Protein AF-A0ABD5DSL9-F1 (afdb_monomer_lite)

Sequence (151 aa):
MKKGICKLCDLEKELKRSHVIGRAVFKKALNGANYALRLDKQHKKVIKDQDQWATYMLCGDCEHDLNTKYEGYSLDILRNKKKSVKHKKRDNHYEIQGVNQKKLILYLISIIWRGIESSHEVFNKLKFFDESPVAKNFLKECIKNDRVVLT

Secondary structure (DSSP, 8-state):
-EEEE-TTT--EEEEEEEESS-HHHHHHHHTTSS-EEEEETTTTEEEEE----EEEEEEHHHHHHHIIIIIHHHHHHHTT--TTSEEEE-SS-EEEES--HHHHHHHHHHHHHHHHH---GGGGGGGGGGSSHHHHHHHHHHHHTT-----

pLDDT: mean 91.31, std 7.5, range [44.12, 98.25]

Radius of gyration: 16.93 Å; chains: 1; bounding box: 37×34×45 Å

Organism: Acinetobacter baumannii (NCBI:txid470)

Foldseek 3Di:
DDWDQAQQPRDTAFFDQAALPDVVVVCVQCVPPQFHWDQDPVVRDTDTHNDSLTDGHHHPVLSVCLCVQAVVLLVCQVVVNDPQWDWDDDPVDIDIPRDPVLSNVLNVLSSLLCLCVGPGPVSVVSVVCVVPCVSSVVSSCCNNVSHDDDD

Structure (mmCIF, N/CA/C/O backbone):
data_AF-A0ABD5DSL9-F1
#
_entry.id   AF-A0ABD5DSL9-F1
#
loop_
_atom_site.group_PDB
_atom_site.id
_atom_site.type_symbol
_atom_site.label_atom_id
_atom_site.label_alt_id
_atom_site.label_comp_id
_atom_site.label_asym_id
_atom_site.label_entity_id
_atom_site.label_seq_id
_atom_site.pdbx_PDB_ins_code
_atom_site.Cartn_x
_atom_site.Cartn_y
_atom_site.Cartn_z
_atom_site.occupancy
_atom_site.B_iso_or_equiv
_atom_site.auth_seq_id
_atom_site.auth_comp_id
_atom_site.auth_asym_id
_atom_site.auth_atom_id
_atom_site.pdbx_PDB_model_num
ATOM 1 N N . MET A 1 1 ? -3.242 -8.080 22.011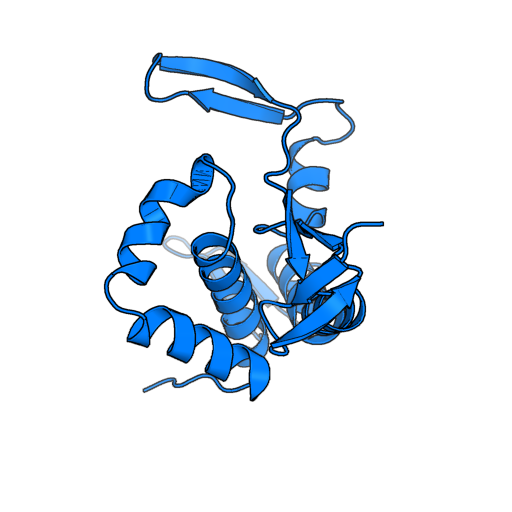 1.00 76.56 1 MET A N 1
ATOM 2 C CA . MET A 1 1 ? -4.080 -7.954 20.792 1.00 76.56 1 MET A CA 1
ATOM 3 C C . MET A 1 1 ? -4.768 -6.596 20.812 1.00 76.56 1 MET A C 1
ATOM 5 O O . MET A 1 1 ? -5.241 -6.216 21.876 1.00 76.56 1 MET A O 1
ATOM 9 N N . LYS A 1 2 ? -4.809 -5.859 19.694 1.00 90.44 2 LYS A N 1
ATOM 10 C CA . LYS A 1 2 ? -5.498 -4.557 19.615 1.00 90.44 2 LYS A CA 1
ATOM 11 C C . LYS A 1 2 ? -6.818 -4.726 18.865 1.00 90.44 2 LYS A C 1
ATOM 13 O O . LYS A 1 2 ? -6.797 -5.034 17.679 1.00 90.44 2 LYS A O 1
ATOM 18 N N . LYS A 1 3 ? -7.951 -4.567 19.551 1.00 94.12 3 LYS A N 1
ATOM 19 C CA . LYS A 1 3 ? -9.281 -4.555 18.922 1.00 94.12 3 LYS A CA 1
ATOM 20 C C . LYS A 1 3 ? -9.616 -3.150 18.416 1.00 94.12 3 LYS A C 1
ATOM 22 O O . LYS A 1 3 ? -9.141 -2.165 18.980 1.00 94.12 3 LYS A O 1
ATOM 27 N N . GLY A 1 4 ? -10.393 -3.073 17.343 1.00 96.69 4 GLY A N 1
ATOM 28 C CA . GLY A 1 4 ? -10.905 -1.823 16.790 1.00 96.69 4 GLY A CA 1
ATOM 29 C C . GLY A 1 4 ? -11.622 -2.040 15.461 1.00 96.69 4 GLY A C 1
ATOM 30 O O . GLY A 1 4 ? -11.688 -3.158 14.951 1.00 96.69 4 GLY A O 1
ATOM 31 N N . ILE A 1 5 ? -12.147 -0.960 14.888 1.00 97.94 5 ILE A N 1
ATOM 32 C CA . ILE A 1 5 ? -12.833 -0.996 13.592 1.00 97.94 5 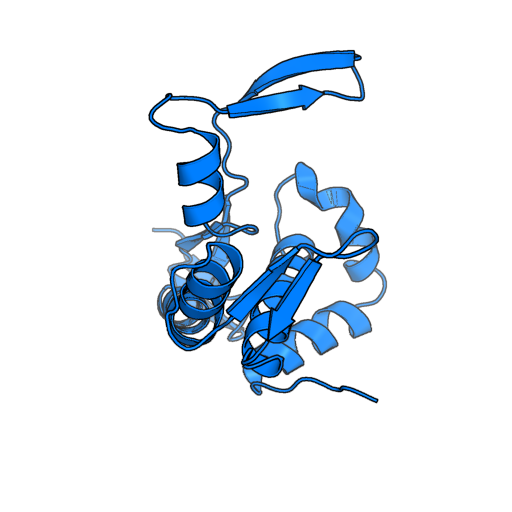ILE A CA 1
ATOM 33 C C . ILE A 1 5 ? -11.790 -1.063 12.473 1.00 97.94 5 ILE A C 1
ATOM 35 O O . ILE A 1 5 ? -10.948 -0.170 12.343 1.00 97.94 5 ILE A O 1
ATOM 39 N N . CYS A 1 6 ? -11.838 -2.121 11.662 1.00 98.00 6 CYS A N 1
ATOM 40 C CA . CYS A 1 6 ? -11.000 -2.244 10.473 1.00 98.00 6 CYS A CA 1
ATOM 41 C C . CYS A 1 6 ? -11.367 -1.153 9.465 1.00 98.00 6 CYS A C 1
ATOM 43 O O . CYS A 1 6 ? -12.514 -1.067 9.033 1.00 98.00 6 CYS A O 1
ATOM 45 N N . LYS A 1 7 ? -10.384 -0.364 9.022 1.00 96.50 7 LYS A N 1
ATOM 46 C CA . LYS A 1 7 ? -10.634 0.768 8.117 1.00 96.50 7 LYS A CA 1
ATOM 47 C C . LYS A 1 7 ? -11.190 0.367 6.749 1.00 96.50 7 LYS A C 1
ATOM 49 O O . LYS A 1 7 ? -11.839 1.191 6.109 1.00 96.50 7 LYS A O 1
ATOM 54 N N . LEU A 1 8 ? -10.957 -0.871 6.298 1.00 97.06 8 LEU A N 1
ATOM 55 C CA . LEU A 1 8 ? -11.430 -1.347 4.994 1.00 97.06 8 LEU A CA 1
ATOM 56 C C . LEU A 1 8 ? -12.830 -1.969 5.057 1.00 97.06 8 LEU A C 1
ATOM 58 O O . LEU A 1 8 ? -13.691 -1.578 4.277 1.00 97.06 8 LEU A O 1
ATOM 62 N N . CYS A 1 9 ? -13.055 -2.940 5.945 1.00 97.19 9 CYS A N 1
ATOM 63 C CA . CYS A 1 9 ? -14.328 -3.668 6.004 1.00 97.19 9 CYS A CA 1
ATOM 64 C C . CYS A 1 9 ? -15.336 -3.097 7.007 1.00 97.19 9 CYS A C 1
ATOM 66 O O . CYS A 1 9 ? -16.455 -3.590 7.053 1.00 97.19 9 CYS A O 1
ATOM 68 N N . ASP A 1 10 ? -14.949 -2.096 7.803 1.00 97.31 10 ASP A N 1
ATOM 69 C CA . ASP A 1 10 ? -15.785 -1.439 8.820 1.00 97.31 10 ASP A CA 1
ATOM 70 C C . ASP A 1 10 ? -16.284 -2.358 9.945 1.00 97.31 10 ASP A C 1
ATOM 72 O O . ASP A 1 10 ? -17.122 -1.967 10.753 1.00 97.31 10 ASP A O 1
ATOM 76 N N . LEU A 1 11 ? -15.731 -3.567 10.049 1.00 98.06 11 LEU A N 1
ATOM 77 C CA . LEU A 1 11 ? -16.053 -4.516 11.110 1.00 98.06 11 LEU A CA 1
ATOM 78 C C . LEU A 1 11 ? -15.101 -4.352 12.296 1.00 98.06 11 LEU A C 1
ATOM 80 O O . LEU A 1 11 ? -13.892 -4.160 12.117 1.00 98.06 11 LEU A O 1
ATOM 84 N N . GLU A 1 12 ? -15.631 -4.503 13.509 1.00 97.94 12 GLU A N 1
ATOM 85 C CA . GLU A 1 12 ? -14.812 -4.614 14.712 1.00 97.94 12 GLU A CA 1
ATOM 86 C C . GLU A 1 12 ? -14.068 -5.955 14.715 1.00 97.94 12 GLU A C 1
ATOM 88 O O . GLU A 1 12 ? -14.667 -7.031 14.743 1.00 97.94 12 GLU A O 1
ATOM 93 N N . LYS A 1 13 ? -12.736 -5.896 14.647 1.00 97.75 13 LYS A N 1
ATOM 94 C CA . LYS A 1 13 ? -11.857 -7.067 14.560 1.00 97.75 13 LYS A CA 1
ATOM 95 C C . LYS A 1 13 ? -10.541 -6.808 15.293 1.00 97.75 13 LYS A C 1
ATOM 97 O O . LYS A 1 13 ? -10.245 -5.701 15.742 1.00 97.75 13 LYS A O 1
ATOM 102 N N . GLU A 1 14 ? -9.716 -7.845 15.412 1.00 98.00 14 GLU A N 1
ATOM 103 C CA . GLU A 1 14 ? -8.321 -7.660 15.806 1.00 98.00 14 GLU A CA 1
ATOM 104 C C . GLU A 1 14 ? -7.556 -6.949 14.679 1.00 98.00 14 GLU A C 1
ATOM 106 O O . GLU A 1 14 ? -7.423 -7.472 13.569 1.00 98.00 14 GLU A O 1
ATOM 111 N N . LEU A 1 15 ? -7.037 -5.759 14.976 1.00 98.06 15 LEU A N 1
ATOM 112 C CA . LEU A 1 15 ? -6.239 -4.972 14.051 1.00 98.06 15 LEU A CA 1
ATOM 113 C C . LEU A 1 15 ? -4.791 -5.461 14.036 1.00 98.06 15 LEU A C 1
ATOM 115 O O . LEU A 1 15 ? -4.185 -5.751 15.071 1.00 98.06 15 LEU A O 1
ATOM 119 N N . LYS A 1 16 ? -4.213 -5.497 12.841 1.00 96.88 16 LYS A N 1
ATOM 120 C CA . LYS A 1 16 ? -2.812 -5.814 12.586 1.00 96.88 16 LYS A CA 1
ATOM 121 C C . LYS A 1 16 ? -2.016 -4.532 12.399 1.00 96.88 16 LYS A C 1
ATOM 123 O O . LYS A 1 16 ? -2.567 -3.477 12.093 1.00 96.88 16 LYS A O 1
ATOM 128 N N . ARG A 1 17 ? -0.700 -4.632 12.608 1.00 95.06 17 ARG A N 1
ATOM 129 C CA . ARG A 1 17 ? 0.240 -3.538 12.351 1.00 95.06 17 ARG A CA 1
ATOM 130 C C . ARG A 1 17 ? 0.514 -3.449 10.846 1.00 95.06 17 ARG A C 1
ATOM 132 O O . ARG A 1 17 ? 1.507 -3.965 10.334 1.00 95.06 17 ARG A O 1
ATOM 139 N N . SER A 1 18 ? -0.431 -2.833 10.161 1.00 95.31 18 SER A N 1
ATOM 140 C CA . SER A 1 18 ? -0.487 -2.605 8.726 1.00 95.31 18 SER A CA 1
ATOM 141 C C . SER A 1 18 ? 0.578 -1.616 8.278 1.00 95.31 18 SER A C 1
ATOM 143 O O . SER A 1 18 ? 0.713 -0.534 8.852 1.00 95.31 18 SER A O 1
ATOM 145 N N . HIS A 1 19 ? 1.315 -1.953 7.225 1.00 94.38 19 HIS A N 1
ATOM 146 C CA . HIS A 1 19 ? 2.251 -1.014 6.614 1.00 94.38 19 HIS A CA 1
ATOM 147 C C . HIS A 1 19 ? 1.528 -0.215 5.528 1.00 94.38 19 HIS A C 1
ATOM 149 O O . HIS A 1 19 ? 0.853 -0.789 4.674 1.00 94.38 19 HIS A O 1
ATOM 155 N N . VAL A 1 20 ? 1.681 1.112 5.520 1.00 94.62 20 VAL A N 1
ATOM 156 C CA . VAL A 1 20 ? 1.132 1.932 4.426 1.00 94.62 20 VAL A CA 1
ATOM 157 C C . VAL A 1 20 ? 1.779 1.533 3.099 1.00 94.62 20 VAL A C 1
ATOM 159 O O . VAL A 1 20 ? 1.087 1.186 2.142 1.00 94.62 20 VAL A O 1
ATOM 162 N N . ILE A 1 21 ? 3.110 1.493 3.074 1.00 91.38 21 ILE A N 1
ATOM 163 C CA . ILE A 1 21 ? 3.902 0.956 1.966 1.00 91.38 21 ILE A CA 1
ATOM 164 C C . ILE A 1 21 ? 4.284 -0.480 2.327 1.00 91.38 21 ILE A C 1
ATOM 166 O O . ILE A 1 21 ? 4.842 -0.702 3.397 1.00 91.38 21 ILE A O 1
ATOM 170 N N . GLY A 1 22 ? 4.001 -1.451 1.455 1.00 87.38 22 GLY A N 1
ATOM 171 C CA . GLY A 1 22 ? 4.204 -2.872 1.747 1.00 87.38 22 GLY A CA 1
ATOM 172 C C . GLY A 1 22 ? 5.591 -3.189 2.316 1.00 87.38 22 GLY A C 1
ATOM 173 O O . GLY A 1 22 ? 6.614 -2.698 1.824 1.00 87.38 22 GLY A O 1
ATOM 174 N N . ARG A 1 23 ? 5.650 -4.051 3.341 1.00 87.50 23 ARG A N 1
ATOM 175 C CA . ARG A 1 23 ? 6.894 -4.428 4.050 1.00 87.50 23 ARG A CA 1
ATOM 176 C C . ARG A 1 23 ? 7.990 -4.908 3.098 1.00 87.50 23 ARG A C 1
ATOM 178 O O . ARG A 1 23 ? 9.181 -4.719 3.347 1.00 87.50 23 ARG A O 1
ATOM 185 N N . ALA A 1 24 ? 7.602 -5.521 1.983 1.00 87.56 24 ALA A N 1
ATOM 186 C CA . ALA A 1 24 ? 8.528 -5.975 0.963 1.00 87.56 24 ALA A CA 1
ATOM 187 C C . ALA A 1 24 ? 9.368 -4.834 0.358 1.00 87.56 24 ALA A C 1
ATOM 189 O O . ALA A 1 24 ? 10.493 -5.097 -0.071 1.00 87.56 24 ALA A O 1
ATOM 190 N N . VAL A 1 25 ? 8.856 -3.599 0.303 1.00 86.38 25 VAL A N 1
ATOM 191 C CA . VAL A 1 25 ? 9.601 -2.411 -0.149 1.00 86.38 25 VAL A CA 1
ATOM 192 C C . VAL A 1 25 ? 10.698 -2.070 0.858 1.00 86.38 25 VAL A C 1
ATOM 194 O O . VAL A 1 25 ? 11.869 -2.009 0.482 1.00 86.38 25 VAL A O 1
ATOM 197 N N . PHE A 1 26 ? 10.351 -1.975 2.145 1.00 85.06 26 PHE A N 1
ATOM 198 C CA . PHE A 1 26 ? 11.311 -1.714 3.222 1.00 85.06 26 PHE A CA 1
ATOM 199 C C . PHE A 1 26 ? 12.380 -2.797 3.328 1.00 85.06 26 PHE A C 1
ATOM 201 O O . PHE A 1 26 ? 13.562 -2.481 3.407 1.00 85.06 26 PHE A O 1
ATOM 208 N N . LYS A 1 27 ? 12.006 -4.080 3.232 1.00 85.19 27 LYS A N 1
ATOM 209 C CA . LYS A 1 27 ? 12.973 -5.192 3.247 1.00 85.19 27 LYS A CA 1
ATOM 210 C C . LYS A 1 27 ? 14.051 -5.030 2.171 1.00 85.19 27 LYS A C 1
ATOM 212 O O . LYS A 1 27 ? 15.206 -5.374 2.405 1.00 85.19 27 LYS A O 1
ATOM 217 N N . LYS A 1 28 ? 13.683 -4.508 0.996 1.00 81.75 28 LYS A N 1
ATOM 218 C CA . LYS A 1 28 ? 14.641 -4.251 -0.084 1.00 81.75 28 LYS A CA 1
ATOM 219 C C . LYS A 1 28 ? 15.505 -3.019 0.197 1.00 81.75 28 LYS A C 1
ATOM 221 O O . LYS A 1 28 ? 16.696 -3.083 -0.078 1.00 81.75 28 LYS A O 1
ATOM 226 N N . ALA A 1 29 ? 14.930 -1.953 0.757 1.00 80.81 29 ALA A N 1
ATOM 227 C CA . ALA A 1 29 ? 15.662 -0.741 1.136 1.00 80.81 29 ALA A CA 1
ATOM 228 C C . ALA A 1 29 ? 16.683 -0.986 2.261 1.00 80.81 29 ALA A C 1
ATOM 230 O O . ALA A 1 29 ? 17.777 -0.437 2.225 1.00 80.81 29 ALA A O 1
ATOM 231 N N . LEU A 1 30 ? 16.344 -1.846 3.225 1.00 84.56 30 LEU A N 1
ATOM 232 C CA . LEU A 1 30 ? 17.230 -2.239 4.322 1.00 84.56 30 LEU A CA 1
ATOM 233 C C . LEU A 1 30 ? 18.417 -3.085 3.846 1.00 84.56 30 LEU A C 1
ATOM 235 O O . LEU A 1 30 ? 19.480 -3.034 4.447 1.00 84.56 30 LEU A O 1
ATOM 239 N N . ASN A 1 31 ? 18.244 -3.879 2.783 1.00 81.06 31 ASN A N 1
ATOM 240 C CA . ASN A 1 31 ? 19.282 -4.740 2.200 1.00 81.06 31 ASN A CA 1
ATOM 241 C C . ASN A 1 31 ? 20.081 -5.574 3.234 1.00 81.06 31 ASN A C 1
ATOM 243 O O . ASN A 1 31 ? 21.291 -5.733 3.113 1.00 81.06 31 ASN A O 1
ATOM 247 N N . GLY A 1 32 ? 19.404 -6.091 4.266 1.00 79.50 32 GLY A N 1
ATOM 248 C CA . GLY A 1 32 ? 20.024 -6.879 5.342 1.00 79.50 32 GLY A CA 1
ATOM 249 C C . GLY A 1 32 ? 20.558 -6.065 6.527 1.00 79.50 32 GLY A C 1
ATOM 250 O O . GLY A 1 32 ? 20.943 -6.656 7.529 1.00 79.50 32 GLY A O 1
ATOM 251 N N . ALA A 1 33 ? 20.537 -4.733 6.457 1.00 85.00 33 ALA A N 1
ATOM 252 C CA . ALA A 1 33 ? 20.848 -3.863 7.584 1.00 85.00 33 ALA A CA 1
ATOM 253 C C . ALA A 1 33 ? 19.660 -3.714 8.551 1.00 85.00 33 ALA A C 1
ATOM 255 O O . ALA A 1 33 ? 18.496 -3.907 8.194 1.00 85.00 33 ALA A O 1
ATOM 256 N N . ASN A 1 34 ? 19.963 -3.286 9.779 1.00 84.75 34 ASN A N 1
ATOM 257 C CA . ASN A 1 34 ? 18.967 -3.030 10.824 1.00 84.75 34 ASN A CA 1
ATOM 258 C C . ASN A 1 34 ? 18.270 -1.666 10.692 1.00 84.75 34 ASN A C 1
ATOM 260 O O . ASN A 1 34 ? 17.415 -1.353 11.512 1.00 84.75 34 ASN A O 1
ATOM 264 N N . TYR A 1 35 ? 18.658 -0.830 9.728 1.00 85.00 35 TYR A N 1
ATOM 265 C CA . TYR A 1 35 ? 18.115 0.513 9.520 1.00 85.00 35 TYR A CA 1
ATOM 266 C C . TYR A 1 35 ? 18.199 0.907 8.044 1.00 85.00 35 TYR A C 1
ATOM 268 O O . TYR A 1 35 ? 19.062 0.426 7.309 1.00 85.00 35 TYR A O 1
ATOM 276 N N . AL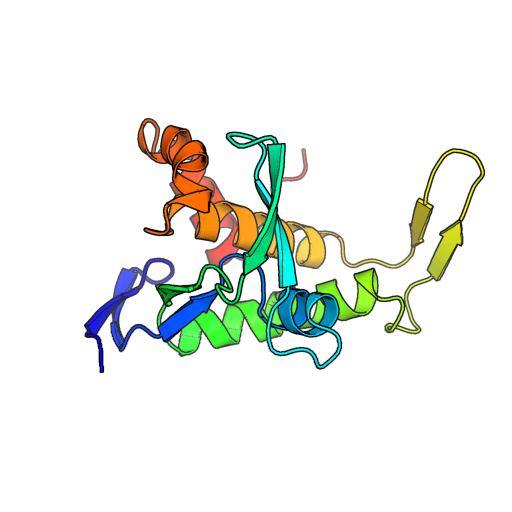A A 1 36 ? 17.305 1.796 7.622 1.00 86.12 36 ALA A N 1
ATOM 277 C CA . ALA A 1 36 ? 17.350 2.473 6.336 1.00 86.12 36 ALA A CA 1
ATOM 278 C C . ALA A 1 36 ? 17.927 3.883 6.517 1.00 86.12 36 ALA A C 1
ATOM 280 O O . ALA A 1 36 ? 17.953 4.424 7.623 1.00 86.12 36 ALA A O 1
ATOM 281 N N . LEU A 1 37 ? 18.392 4.486 5.425 1.00 86.75 37 LEU A N 1
ATOM 282 C CA . LEU A 1 37 ? 18.783 5.892 5.413 1.00 86.75 37 LEU A CA 1
ATOM 283 C C . LEU A 1 37 ? 17.565 6.744 5.041 1.00 86.75 37 LEU A C 1
ATOM 285 O O . LEU A 1 37 ? 17.005 6.581 3.957 1.00 86.75 37 LEU A O 1
ATOM 289 N N . ARG A 1 38 ? 17.163 7.656 5.930 1.00 87.50 38 ARG A N 1
ATOM 290 C CA . ARG A 1 38 ? 16.121 8.657 5.674 1.00 87.50 38 ARG A CA 1
ATOM 291 C C . ARG A 1 38 ? 16.756 10.029 5.480 1.00 87.50 38 ARG A C 1
ATOM 293 O O . ARG A 1 38 ? 17.593 10.459 6.271 1.00 87.50 38 ARG A O 1
ATOM 300 N N . LEU A 1 39 ? 16.322 10.720 4.430 1.00 88.06 39 LEU A N 1
ATOM 301 C CA . LEU A 1 39 ? 16.669 12.116 4.189 1.00 88.06 39 LEU A CA 1
ATOM 302 C C . LEU A 1 39 ? 15.743 13.005 5.023 1.00 88.06 39 LEU A C 1
ATOM 304 O O . LEU A 1 39 ? 14.547 13.112 4.747 1.00 88.06 39 LEU A O 1
ATOM 308 N N . ASP A 1 40 ? 16.297 13.638 6.047 1.00 85.75 40 ASP A N 1
ATOM 309 C CA . ASP A 1 40 ? 15.605 14.621 6.865 1.00 85.75 40 ASP A CA 1
ATOM 310 C C . ASP A 1 40 ? 15.762 15.999 6.218 1.00 85.75 40 ASP A C 1
ATOM 312 O O . ASP A 1 40 ? 16.789 16.669 6.350 1.00 85.75 40 ASP A O 1
ATOM 316 N N . LYS A 1 41 ? 14.728 16.410 5.476 1.00 84.88 41 LYS A N 1
ATOM 317 C CA . LYS A 1 41 ? 14.718 17.693 4.766 1.00 84.88 41 LYS A CA 1
ATOM 318 C C . LYS A 1 41 ? 14.693 18.887 5.724 1.00 84.88 41 LYS A C 1
ATOM 320 O O . LYS A 1 41 ? 15.251 19.925 5.382 1.00 84.88 41 LYS A O 1
ATOM 325 N N . GLN A 1 42 ? 14.064 18.748 6.893 1.00 85.38 42 GLN A N 1
ATOM 326 C CA . GLN A 1 42 ? 13.941 19.834 7.868 1.00 85.38 42 GLN A CA 1
ATOM 327 C C . GLN A 1 42 ? 15.311 20.191 8.447 1.00 85.38 42 GLN A C 1
ATOM 329 O O . GLN A 1 42 ? 15.663 21.365 8.513 1.00 85.38 42 GLN A O 1
ATOM 334 N N . HIS A 1 43 ? 16.108 19.178 8.784 1.00 90.50 43 HIS A N 1
ATOM 335 C CA . HIS A 1 43 ? 17.429 19.362 9.391 1.00 90.50 43 HIS A CA 1
ATOM 336 C C . HIS A 1 43 ? 18.594 19.168 8.405 1.00 90.50 43 HIS A C 1
ATOM 338 O O . HIS A 1 43 ? 19.746 19.132 8.827 1.00 90.50 43 HIS A O 1
ATOM 344 N N . LYS A 1 44 ? 18.305 19.018 7.103 1.00 92.75 44 LYS A N 1
ATOM 345 C CA . LYS A 1 44 ? 19.280 18.809 6.012 1.00 92.75 44 LYS A CA 1
ATOM 346 C C . LYS A 1 44 ? 20.315 17.711 6.309 1.00 92.75 44 LYS A C 1
ATOM 348 O O . LYS A 1 44 ? 21.500 17.877 6.034 1.00 92.75 44 LYS A O 1
ATOM 353 N N . LYS A 1 45 ? 19.874 16.582 6.866 1.00 94.38 45 LYS A N 1
ATOM 354 C CA . LYS A 1 45 ? 20.759 15.480 7.283 1.00 94.38 45 LYS A CA 1
ATOM 355 C C . LYS A 1 45 ? 20.257 14.124 6.806 1.00 94.38 45 LYS A C 1
ATOM 357 O O . LYS A 1 45 ? 19.078 13.948 6.504 1.00 94.38 45 LYS A O 1
ATOM 362 N N . VAL A 1 46 ? 21.160 13.150 6.778 1.00 90.75 46 VAL A N 1
ATOM 363 C CA . VAL A 1 46 ? 20.820 11.737 6.584 1.00 90.75 46 VAL A CA 1
ATOM 364 C C . VAL A 1 46 ? 20.786 11.070 7.952 1.00 90.75 46 VAL A C 1
ATOM 366 O O . VAL A 1 46 ? 21.770 11.119 8.686 1.00 90.75 46 VAL A O 1
ATOM 369 N N . ILE A 1 47 ? 19.660 10.455 8.303 1.00 90.62 47 ILE A N 1
ATOM 370 C CA . ILE A 1 47 ? 19.501 9.722 9.563 1.00 90.62 47 ILE A CA 1
ATOM 371 C C . ILE A 1 47 ? 19.270 8.239 9.312 1.00 90.62 47 ILE A C 1
ATOM 373 O O . ILE A 1 47 ? 18.750 7.837 8.271 1.00 90.62 47 ILE A O 1
ATOM 377 N N . LYS A 1 48 ? 19.655 7.426 10.294 1.00 89.12 48 LYS A N 1
ATOM 378 C CA . LYS A 1 48 ? 19.312 6.008 10.346 1.00 89.12 48 LYS A CA 1
ATOM 379 C C . LYS A 1 48 ? 17.909 5.881 10.922 1.00 89.12 48 LYS A C 1
ATOM 381 O O . LYS A 1 48 ? 17.646 6.427 11.988 1.00 89.12 48 LYS A O 1
ATOM 386 N N . ASP A 1 49 ? 17.036 5.174 10.223 1.00 87.50 49 ASP A N 1
ATOM 387 C CA . ASP A 1 49 ? 15.648 4.987 10.627 1.00 87.50 49 ASP A CA 1
ATOM 388 C C . ASP A 1 49 ? 15.261 3.511 10.554 1.00 87.50 49 ASP A C 1
ATOM 390 O O . ASP A 1 49 ? 15.605 2.805 9.603 1.00 87.50 49 ASP A 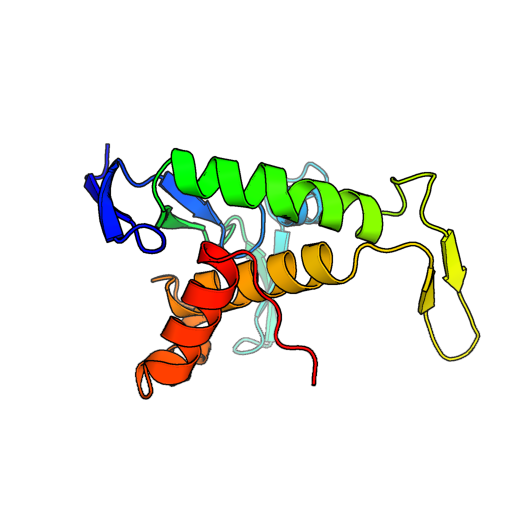O 1
ATOM 394 N N . GLN A 1 50 ? 14.571 3.038 11.582 1.00 86.81 50 GLN A N 1
ATOM 395 C CA . GLN A 1 50 ? 14.069 1.669 11.670 1.00 86.81 50 GLN A CA 1
ATOM 396 C C . GLN A 1 50 ? 12.558 1.608 11.467 1.00 86.81 50 GLN A C 1
ATOM 398 O O . GLN A 1 50 ? 12.002 0.513 11.344 1.00 86.81 50 GLN A O 1
ATOM 403 N N . ASP A 1 51 ? 11.891 2.763 11.434 1.00 87.88 51 ASP A N 1
ATOM 404 C CA . ASP A 1 51 ? 10.458 2.814 11.264 1.00 87.88 51 ASP A CA 1
ATOM 405 C C . ASP A 1 51 ? 10.067 2.438 9.833 1.00 87.88 51 ASP A C 1
ATOM 407 O O . ASP A 1 51 ? 10.577 2.962 8.843 1.00 87.88 51 ASP A O 1
ATOM 411 N N . GLN A 1 52 ? 9.135 1.495 9.741 1.00 88.75 52 GLN A N 1
ATOM 412 C CA . GLN A 1 52 ? 8.539 1.027 8.489 1.00 88.75 52 GLN A CA 1
ATOM 413 C C . GLN A 1 52 ? 7.128 1.610 8.305 1.00 88.75 52 GLN A C 1
ATOM 415 O O . GLN A 1 52 ? 6.329 1.107 7.515 1.00 88.75 52 GLN A O 1
ATOM 420 N N . TRP A 1 53 ? 6.821 2.661 9.071 1.00 91.69 53 TRP A N 1
ATOM 421 C CA . TRP A 1 53 ? 5.618 3.485 9.006 1.00 91.69 53 TRP A CA 1
ATOM 422 C C . TRP A 1 53 ? 4.325 2.676 9.127 1.00 91.69 53 TRP A C 1
ATOM 424 O O . TRP A 1 53 ? 3.355 2.883 8.392 1.00 91.69 53 TRP A O 1
ATOM 434 N N . ALA A 1 54 ? 4.333 1.713 10.051 1.00 93.88 54 ALA A N 1
ATOM 435 C CA . ALA A 1 54 ? 3.252 0.757 10.236 1.00 93.88 54 ALA A CA 1
ATOM 436 C C . ALA A 1 54 ? 2.384 1.095 11.456 1.00 93.88 54 ALA A C 1
ATOM 438 O O . ALA A 1 54 ? 2.898 1.292 12.562 1.00 93.88 54 ALA A O 1
ATOM 439 N N . THR A 1 55 ? 1.063 1.094 11.269 1.00 95.62 55 THR A N 1
ATOM 440 C CA . THR A 1 55 ? 0.053 1.453 12.280 1.00 95.62 55 THR A CA 1
ATOM 441 C C . THR A 1 55 ? -1.033 0.386 12.380 1.00 95.62 55 THR A C 1
ATOM 443 O O . THR A 1 55 ? -1.155 -0.481 11.522 1.00 95.62 55 THR A O 1
ATOM 446 N N . TYR A 1 56 ? -1.816 0.406 13.458 1.00 97.00 56 TYR A N 1
ATOM 447 C CA . TYR A 1 56 ? -2.940 -0.518 13.617 1.00 97.00 56 TYR A CA 1
ATOM 448 C C . TYR A 1 56 ? -4.177 0.013 12.888 1.00 97.00 56 TYR A C 1
ATOM 450 O O . TYR A 1 56 ? -4.808 0.938 13.397 1.00 97.00 56 TYR A O 1
ATOM 458 N N . MET A 1 57 ? -4.519 -0.555 11.725 1.00 96.06 57 MET A N 1
ATOM 459 C CA . MET A 1 57 ? -5.635 -0.060 10.891 1.00 96.06 57 MET A CA 1
ATOM 460 C C . MET A 1 57 ? -6.494 -1.154 10.239 1.00 96.06 57 MET A C 1
ATOM 462 O O . MET A 1 57 ? -7.706 -0.965 10.138 1.00 96.06 57 MET A O 1
ATOM 466 N N . LEU A 1 58 ? -5.923 -2.283 9.802 1.00 97.69 58 LEU A N 1
ATOM 467 C CA . LEU A 1 58 ? -6.668 -3.331 9.089 1.00 97.69 58 LEU A CA 1
ATOM 468 C C . LEU A 1 58 ? -6.735 -4.627 9.894 1.00 97.69 58 LEU A C 1
ATOM 470 O O . LEU A 1 58 ? -5.833 -4.930 10.672 1.00 97.69 58 LEU A O 1
ATOM 474 N N . CYS A 1 59 ? -7.791 -5.414 9.694 1.00 98.25 59 CYS A N 1
ATOM 475 C CA . CYS A 1 59 ? -7.844 -6.787 10.189 1.00 98.25 59 CYS A CA 1
ATOM 476 C C . CYS A 1 59 ? -6.980 -7.729 9.331 1.00 98.25 59 CYS A C 1
ATOM 478 O O . CYS A 1 59 ? -6.579 -7.384 8.219 1.00 98.25 59 CYS A O 1
ATOM 480 N N . GLY A 1 60 ? -6.724 -8.939 9.841 1.00 97.81 60 GLY A N 1
ATOM 481 C CA . GLY A 1 60 ? -5.925 -9.951 9.136 1.00 97.81 60 GLY A CA 1
ATOM 482 C C . GLY A 1 60 ? -6.479 -10.340 7.761 1.00 97.81 60 GLY A C 1
ATOM 483 O O . GLY A 1 60 ? -5.701 -10.484 6.824 1.00 97.81 60 GLY A O 1
ATOM 484 N N . ASP A 1 61 ? -7.803 -10.433 7.624 1.00 98.00 61 ASP A N 1
ATOM 485 C CA . ASP A 1 61 ? -8.454 -10.797 6.357 1.00 98.00 61 ASP A CA 1
ATOM 486 C C . ASP A 1 61 ? -8.208 -9.725 5.286 1.00 98.00 61 ASP A C 1
ATOM 488 O O . ASP A 1 61 ? -7.726 -10.019 4.198 1.00 98.00 61 ASP A O 1
ATOM 492 N N . CYS A 1 62 ? -8.435 -8.452 5.628 1.00 97.69 62 CYS A N 1
ATOM 493 C CA . CYS A 1 62 ? -8.204 -7.340 4.708 1.00 97.69 62 CYS A CA 1
ATOM 494 C C . CYS A 1 62 ? -6.720 -7.188 4.339 1.00 97.69 62 CYS A C 1
ATOM 496 O O . CYS A 1 62 ? -6.408 -6.889 3.190 1.00 97.69 62 CYS A O 1
ATOM 498 N N . GLU A 1 63 ? -5.797 -7.409 5.282 1.00 97.06 63 GLU A N 1
ATOM 499 C CA . GLU A 1 63 ? -4.359 -7.474 4.978 1.00 97.06 63 GLU A CA 1
ATOM 500 C C . GLU A 1 63 ? -4.052 -8.573 3.959 1.00 97.06 63 GLU A C 1
ATOM 502 O O . GLU A 1 63 ? -3.326 -8.350 2.988 1.00 97.06 63 GLU A O 1
ATOM 507 N N . HIS A 1 64 ? -4.599 -9.769 4.172 1.00 96.44 64 HIS A N 1
ATOM 508 C CA . HIS A 1 64 ? -4.391 -10.902 3.282 1.00 96.44 64 HIS A CA 1
ATOM 509 C C . HIS A 1 64 ? -4.943 -10.627 1.878 1.00 96.44 64 HIS A C 1
ATOM 511 O O . HIS A 1 64 ? -4.243 -10.857 0.889 1.00 96.44 64 HIS A O 1
ATOM 517 N N . ASP A 1 65 ? -6.147 -10.066 1.784 1.00 95.81 65 ASP A N 1
ATOM 518 C CA . ASP A 1 65 ? -6.798 -9.740 0.516 1.00 95.81 65 ASP A CA 1
ATOM 519 C C . ASP A 1 65 ? -5.989 -8.727 -0.298 1.00 95.81 65 ASP A C 1
ATOM 521 O O . ASP A 1 65 ? -5.717 -8.952 -1.478 1.00 95.81 65 ASP A O 1
ATOM 525 N N . LEU A 1 66 ? -5.541 -7.624 0.315 1.00 95.94 66 LEU A N 1
ATOM 526 C CA . LEU A 1 66 ? -4.729 -6.624 -0.389 1.00 95.94 66 LEU A CA 1
ATOM 527 C C . LEU A 1 66 ? -3.395 -7.211 -0.863 1.00 95.94 66 LEU A C 1
ATOM 529 O O . LEU A 1 66 ? -2.948 -6.928 -1.983 1.00 95.94 66 LEU A O 1
ATOM 533 N N . ASN A 1 67 ? -2.783 -8.062 -0.037 1.00 94.69 67 ASN A N 1
ATOM 534 C CA . ASN A 1 67 ? -1.519 -8.704 -0.367 1.00 94.69 67 ASN A CA 1
ATOM 535 C C . ASN A 1 67 ? -1.643 -9.667 -1.555 1.00 94.69 67 ASN A C 1
ATOM 537 O O . ASN A 1 67 ? -0.840 -9.611 -2.492 1.00 94.69 67 ASN A O 1
ATOM 541 N N . THR A 1 68 ? -2.655 -10.534 -1.528 1.00 94.56 68 THR A N 1
ATOM 542 C CA . THR A 1 68 ? -2.858 -11.582 -2.538 1.00 94.56 68 THR A CA 1
ATOM 543 C C . THR A 1 68 ? -3.446 -11.040 -3.838 1.00 94.56 68 THR A C 1
ATOM 545 O O . THR A 1 68 ? -3.012 -11.440 -4.923 1.00 94.56 68 THR A O 1
ATOM 548 N N . LYS A 1 69 ? -4.387 -10.089 -3.769 1.00 94.06 69 LYS A N 1
ATOM 549 C CA . LYS A 1 69 ? -5.009 -9.505 -4.965 1.00 94.06 69 LYS A CA 1
ATOM 550 C C . LYS A 1 69 ? -4.058 -8.575 -5.717 1.00 94.06 69 LYS A C 1
ATOM 552 O O . LYS A 1 69 ? -4.016 -8.640 -6.955 1.00 94.06 69 LYS A O 1
ATOM 557 N N . TYR A 1 70 ? -3.306 -7.736 -4.994 1.00 94.69 70 TYR A N 1
ATOM 558 C CA . TYR A 1 70 ? -2.650 -6.555 -5.567 1.00 94.69 70 TYR A CA 1
ATOM 559 C C . TYR A 1 70 ? -1.145 -6.471 -5.316 1.00 94.69 70 TYR A C 1
ATOM 561 O O . TYR A 1 70 ? -0.391 -6.314 -6.281 1.00 94.69 70 TYR A O 1
ATOM 569 N N . GLU A 1 71 ? -0.691 -6.561 -4.061 1.00 94.75 71 GLU A N 1
ATOM 570 C CA . GLU A 1 71 ? 0.710 -6.276 -3.709 1.00 94.75 71 GLU A CA 1
ATOM 571 C C . GLU A 1 71 ? 1.683 -7.265 -4.354 1.00 94.75 71 GLU A C 1
ATOM 573 O O . GLU A 1 71 ? 2.604 -6.837 -5.050 1.00 94.75 71 GLU A O 1
ATOM 578 N N . GLY A 1 72 ? 1.466 -8.574 -4.184 1.00 95.19 72 GLY A N 1
ATOM 579 C CA . GLY A 1 72 ? 2.380 -9.592 -4.713 1.00 95.19 72 GLY A CA 1
ATOM 580 C C . GLY A 1 72 ? 2.564 -9.469 -6.226 1.00 95.19 72 GLY A C 1
ATOM 581 O O . GLY A 1 72 ? 3.685 -9.359 -6.722 1.00 95.19 72 GLY A O 1
ATOM 582 N N . TYR A 1 73 ? 1.445 -9.362 -6.950 1.00 95.75 73 TYR A N 1
ATOM 583 C CA . TYR A 1 73 ? 1.440 -9.150 -8.397 1.00 95.75 73 TYR A CA 1
ATOM 584 C C . TYR A 1 73 ? 2.214 -7.891 -8.809 1.00 95.75 73 TYR A C 1
ATOM 586 O O . TYR A 1 73 ? 3.058 -7.938 -9.706 1.00 95.75 73 TYR A O 1
ATOM 594 N N . SER A 1 74 ? 1.924 -6.765 -8.157 1.00 96.00 74 SER A N 1
ATOM 595 C CA . SER A 1 74 ? 2.492 -5.468 -8.523 1.00 96.00 74 SER A CA 1
ATOM 596 C C . SER A 1 74 ? 3.984 -5.405 -8.221 1.00 96.00 74 SER A C 1
ATOM 598 O O . SER A 1 74 ? 4.755 -4.909 -9.038 1.00 96.00 74 SER A O 1
ATOM 600 N N . LEU A 1 75 ? 4.422 -5.968 -7.093 1.00 94.75 75 LEU A N 1
ATOM 601 C CA . LEU A 1 75 ? 5.839 -6.057 -6.754 1.00 94.75 75 LEU A CA 1
ATOM 602 C C . LEU A 1 75 ? 6.608 -6.968 -7.707 1.00 94.75 75 LEU A C 1
ATOM 604 O O . LEU A 1 75 ? 7.733 -6.628 -8.070 1.00 94.75 75 LEU A O 1
ATOM 608 N N . ASP A 1 76 ? 6.035 -8.097 -8.123 1.00 95.00 76 ASP A N 1
ATOM 609 C CA . ASP A 1 76 ? 6.687 -8.991 -9.084 1.00 95.00 76 ASP A CA 1
ATOM 610 C C . ASP A 1 76 ? 6.888 -8.319 -10.441 1.00 95.00 76 ASP A C 1
ATOM 612 O O . ASP A 1 76 ? 7.929 -8.500 -11.073 1.00 95.00 76 ASP A O 1
ATOM 616 N N . ILE A 1 77 ? 5.928 -7.500 -10.868 1.00 95.50 77 ILE A N 1
ATOM 617 C CA . ILE A 1 77 ? 6.056 -6.698 -12.085 1.00 95.50 77 ILE A CA 1
ATOM 618 C C . ILE A 1 77 ? 7.090 -5.602 -11.913 1.00 95.50 77 ILE A C 1
ATOM 620 O O . ILE A 1 77 ? 8.048 -5.552 -12.670 1.00 95.50 77 ILE A O 1
ATOM 624 N N . LEU A 1 78 ? 6.965 -4.758 -10.890 1.00 92.81 78 LEU A N 1
ATOM 625 C CA . LEU A 1 78 ? 7.881 -3.632 -10.687 1.00 92.81 78 LEU A CA 1
ATOM 626 C C . LEU A 1 78 ? 9.339 -4.083 -10.486 1.00 92.81 78 LEU A C 1
ATOM 628 O O . LEU A 1 78 ? 10.263 -3.312 -10.724 1.00 92.81 78 LEU A O 1
ATOM 632 N N . ARG A 1 79 ? 9.556 -5.337 -10.074 1.00 91.69 79 ARG A N 1
ATOM 633 C CA . ARG A 1 79 ? 10.881 -5.947 -9.881 1.00 91.69 79 ARG A CA 1
ATOM 634 C C . ARG A 1 79 ? 11.354 -6.799 -11.055 1.00 91.69 79 ARG A C 1
ATOM 636 O O . ARG A 1 79 ? 12.365 -7.480 -10.901 1.00 91.69 79 ARG A O 1
ATOM 643 N N . ASN A 1 80 ? 10.641 -6.796 -12.181 1.00 93.38 80 ASN A N 1
ATOM 644 C CA . ASN A 1 80 ? 10.966 -7.604 -13.357 1.00 93.38 80 ASN A CA 1
ATOM 645 C C . ASN A 1 80 ? 11.116 -9.110 -13.032 1.00 93.38 80 ASN A C 1
ATOM 647 O O . ASN A 1 80 ? 12.010 -9.793 -13.526 1.00 93.38 80 ASN A O 1
ATOM 651 N N . LYS A 1 81 ? 10.264 -9.638 -12.142 1.00 93.94 81 LYS A N 1
ATOM 652 C CA . LYS A 1 81 ? 10.225 -11.065 -11.768 1.00 93.94 81 LYS A CA 1
ATOM 653 C C . LYS A 1 81 ? 9.168 -11.852 -12.534 1.00 93.94 81 LYS A C 1
ATOM 655 O O . LYS A 1 81 ? 9.198 -13.082 -12.555 1.00 93.94 81 LYS A O 1
ATOM 660 N N . LYS A 1 82 ? 8.216 -11.160 -13.159 1.00 93.88 82 LYS A N 1
ATOM 661 C CA . LYS A 1 82 ? 7.119 -11.791 -13.886 1.00 93.88 82 LYS A CA 1
ATOM 662 C C . LYS A 1 82 ? 7.494 -12.005 -15.354 1.00 93.88 82 LYS A C 1
ATOM 664 O O . LYS A 1 82 ? 7.431 -11.074 -16.143 1.00 93.88 82 LYS A O 1
ATOM 669 N N . LYS A 1 83 ? 7.803 -13.252 -15.736 1.00 92.00 83 LYS A N 1
ATOM 670 C CA . LYS A 1 83 ? 8.226 -13.627 -17.107 1.00 92.00 83 LYS A CA 1
ATOM 671 C C . LYS A 1 83 ? 7.262 -13.188 -18.219 1.00 92.00 83 LYS A C 1
ATOM 673 O O . LYS A 1 83 ? 7.692 -12.945 -19.339 1.00 92.00 83 LYS A O 1
ATOM 678 N N . SER A 1 84 ? 5.964 -13.099 -17.923 1.00 93.81 84 SER A N 1
ATOM 679 C CA . SER A 1 84 ? 4.941 -12.671 -18.887 1.00 93.81 84 SER A CA 1
ATOM 680 C C . SER A 1 84 ? 4.945 -11.161 -19.165 1.00 93.81 84 SER A C 1
ATOM 682 O O . SER A 1 84 ? 4.169 -10.702 -19.997 1.00 93.81 84 SER A O 1
ATOM 684 N N . VAL A 1 85 ? 5.757 -10.385 -18.445 1.00 96.38 85 VAL A N 1
ATOM 685 C CA . VAL A 1 85 ? 5.839 -8.927 -18.550 1.00 96.38 85 VAL A CA 1
ATOM 686 C C . VAL A 1 85 ? 7.191 -8.542 -19.129 1.00 96.38 85 VAL A C 1
ATOM 688 O O . VAL A 1 85 ? 8.225 -9.068 -18.724 1.00 96.38 85 VAL A O 1
ATOM 691 N N . LYS A 1 86 ? 7.186 -7.622 -20.095 1.00 96.12 86 LYS A N 1
ATOM 692 C CA . LYS A 1 86 ? 8.399 -7.168 -20.783 1.00 96.12 86 LYS A CA 1
ATOM 693 C C . LYS A 1 86 ? 8.775 -5.776 -20.308 1.00 96.12 86 LYS A C 1
ATOM 695 O O . LYS A 1 86 ? 7.970 -4.855 -20.398 1.00 96.12 86 LYS A O 1
ATOM 700 N N . HIS A 1 87 ? 10.016 -5.632 -19.868 1.00 96.50 87 HIS A N 1
ATOM 701 C CA . HIS A 1 87 ? 10.602 -4.366 -19.452 1.00 96.50 87 HIS A CA 1
ATOM 702 C C . HIS A 1 87 ? 11.536 -3.850 -20.547 1.00 96.50 87 HIS A C 1
ATOM 704 O O . HIS A 1 87 ? 12.426 -4.577 -20.988 1.00 96.50 87 HIS A O 1
ATOM 710 N N . LYS A 1 88 ? 11.340 -2.608 -20.997 1.00 95.12 88 LYS A N 1
ATOM 711 C CA . LYS A 1 88 ? 12.167 -1.977 -22.033 1.00 95.12 88 LYS A CA 1
ATOM 712 C C . LYS A 1 88 ? 12.587 -0.585 -21.586 1.00 95.12 88 LYS A C 1
ATOM 714 O O . LYS A 1 88 ? 11.750 0.282 -21.355 1.00 95.12 88 LYS A O 1
ATOM 719 N N . LYS A 1 89 ? 13.896 -0.363 -21.491 1.00 95.00 89 LYS A N 1
ATOM 720 C CA . LYS A 1 89 ? 14.450 0.979 -21.315 1.00 95.00 89 LYS A CA 1
ATOM 721 C C . LYS A 1 89 ? 14.506 1.658 -22.686 1.00 95.00 89 LYS A C 1
ATOM 723 O O . LYS A 1 89 ? 15.066 1.084 -23.616 1.00 95.00 89 LYS A O 1
ATOM 728 N N . ARG A 1 90 ? 13.893 2.833 -22.809 1.00 93.12 90 ARG A N 1
ATOM 729 C CA . ARG A 1 90 ? 14.002 3.734 -23.966 1.00 93.12 90 ARG A CA 1
ATOM 730 C C . ARG A 1 90 ? 14.793 4.971 -23.558 1.00 93.12 90 ARG A C 1
ATOM 732 O O . ARG A 1 90 ? 15.073 5.151 -22.374 1.00 93.12 90 ARG A O 1
ATOM 739 N N . ASP A 1 91 ? 15.100 5.826 -24.524 1.00 93.62 91 ASP A N 1
ATOM 740 C CA . ASP A 1 91 ? 15.901 7.030 -24.284 1.00 93.62 91 ASP A CA 1
ATOM 741 C C . ASP A 1 91 ? 15.217 7.982 -23.294 1.00 93.62 91 ASP A C 1
ATOM 743 O O . ASP A 1 91 ? 15.836 8.429 -22.334 1.00 93.62 91 ASP A O 1
ATOM 747 N N . ASN A 1 92 ? 13.906 8.199 -23.462 1.00 95.06 92 ASN A N 1
ATOM 748 C CA . ASN A 1 92 ? 13.145 9.171 -22.666 1.00 95.06 92 ASN A CA 1
ATOM 749 C C . ASN A 1 92 ? 12.168 8.543 -21.661 1.00 95.06 92 ASN A C 1
ATOM 751 O O . ASN A 1 92 ? 11.526 9.263 -20.901 1.00 95.06 92 ASN A O 1
ATOM 755 N N . HIS A 1 93 ? 11.992 7.219 -21.668 1.00 92.19 93 HIS A N 1
ATOM 756 C CA . HIS A 1 93 ? 11.028 6.565 -20.783 1.00 92.19 93 HIS A CA 1
ATOM 757 C C . HIS A 1 93 ? 11.354 5.094 -20.521 1.00 92.19 93 HIS A C 1
ATOM 759 O O . HIS A 1 93 ? 12.188 4.468 -21.176 1.00 92.19 93 HIS A O 1
ATOM 765 N N . TYR A 1 94 ? 10.646 4.528 -19.549 1.00 93.31 94 TYR A N 1
ATOM 766 C CA . TYR A 1 94 ? 10.689 3.112 -19.233 1.00 93.31 94 TYR A CA 1
ATOM 767 C C . TYR A 1 94 ? 9.338 2.474 -19.544 1.00 93.31 94 TYR A C 1
ATOM 769 O O . TYR A 1 94 ? 8.308 2.891 -19.020 1.00 93.31 94 TYR A O 1
ATOM 777 N N . GLU A 1 95 ? 9.347 1.469 -20.408 1.00 93.88 95 GLU A N 1
ATOM 778 C CA . GLU A 1 95 ? 8.159 0.748 -20.847 1.00 93.88 95 GLU A CA 1
ATOM 779 C C . GLU A 1 95 ? 8.017 -0.571 -20.085 1.00 93.88 95 GLU A C 1
ATOM 781 O O . GLU A 1 95 ? 8.965 -1.358 -19.996 1.00 93.88 95 GLU A O 1
ATOM 786 N N . ILE A 1 96 ? 6.804 -0.848 -19.600 1.00 94.88 96 ILE A N 1
ATOM 787 C CA . ILE A 1 96 ? 6.431 -2.138 -19.015 1.00 94.88 96 ILE A CA 1
ATOM 788 C C . ILE A 1 96 ? 5.192 -2.652 -19.754 1.00 94.88 96 ILE A C 1
ATOM 790 O O . ILE A 1 96 ? 4.099 -2.106 -19.618 1.00 94.88 96 ILE A O 1
ATOM 794 N N . GLN A 1 97 ? 5.362 -3.701 -20.556 1.00 95.06 97 GLN A N 1
ATOM 795 C CA . GLN A 1 97 ? 4.328 -4.247 -21.442 1.00 95.06 97 GLN A CA 1
ATOM 796 C C . GLN A 1 97 ? 3.790 -5.583 -20.907 1.00 95.06 97 GLN A C 1
ATOM 798 O O . GLN A 1 97 ? 4.549 -6.389 -20.370 1.00 95.06 97 GLN A O 1
ATOM 803 N N . GLY A 1 98 ? 2.488 -5.845 -21.087 1.00 95.12 98 GLY A N 1
ATOM 804 C CA . GLY A 1 98 ? 1.826 -7.070 -20.598 1.00 95.12 98 GLY A CA 1
ATOM 805 C C . GLY A 1 98 ? 1.326 -6.989 -19.148 1.00 95.12 98 GLY A C 1
ATOM 806 O O . GLY A 1 98 ? 1.126 -8.012 -18.493 1.00 95.12 98 GLY A O 1
ATOM 807 N N . VAL A 1 99 ? 1.152 -5.773 -18.625 1.00 95.44 99 VAL A N 1
ATOM 808 C CA . VAL A 1 99 ? 0.695 -5.515 -17.254 1.00 95.44 99 VAL A CA 1
ATOM 809 C C . VAL A 1 99 ? -0.831 -5.570 -17.174 1.00 95.44 99 VAL A C 1
ATOM 811 O O . VAL A 1 99 ? -1.534 -4.953 -17.967 1.00 95.44 99 VAL A O 1
ATOM 814 N N . ASN A 1 100 ? -1.354 -6.230 -16.146 1.00 95.00 100 ASN A N 1
ATOM 815 C CA . ASN A 1 100 ? -2.718 -6.043 -15.668 1.00 95.00 100 ASN A CA 1
ATOM 816 C C . ASN A 1 100 ? -2.756 -4.699 -14.937 1.00 95.00 100 ASN A C 1
ATOM 818 O O . ASN A 1 100 ? -2.472 -4.603 -13.739 1.00 95.00 100 ASN A O 1
ATOM 822 N N . GLN A 1 101 ? -3.048 -3.653 -15.705 1.00 93.88 101 GLN A N 1
ATOM 823 C CA . GLN A 1 101 ? -3.034 -2.272 -15.233 1.00 93.88 101 GLN A CA 1
ATOM 824 C C . GLN A 1 101 ? -3.993 -2.071 -14.060 1.00 93.88 101 GLN A C 1
ATOM 826 O O . GLN A 1 101 ? -3.629 -1.425 -13.085 1.00 93.88 101 GLN A O 1
ATOM 831 N N . LYS A 1 102 ? -5.168 -2.712 -14.097 1.00 94.81 102 LYS A N 1
ATOM 832 C CA . LYS A 1 102 ? -6.156 -2.665 -13.015 1.00 94.81 102 LYS A CA 1
ATOM 833 C C . LYS A 1 102 ? -5.550 -3.082 -11.671 1.00 94.81 102 LYS A C 1
ATOM 835 O O . LYS A 1 102 ? -5.679 -2.347 -10.698 1.00 94.81 102 LYS A O 1
ATOM 840 N N . LYS A 1 103 ? -4.851 -4.223 -11.612 1.00 95.31 103 LYS A N 1
ATOM 841 C CA . LYS A 1 103 ? -4.196 -4.686 -10.373 1.00 95.31 103 LYS A CA 1
ATOM 842 C C . LYS A 1 103 ? -3.104 -3.733 -9.895 1.00 95.31 103 LYS A C 1
ATOM 844 O O . LYS A 1 103 ? -3.014 -3.482 -8.696 1.00 95.31 103 LYS A O 1
ATOM 849 N N . LEU A 1 104 ? -2.301 -3.202 -10.819 1.00 95.38 104 LEU A N 1
ATOM 850 C CA . LEU A 1 104 ? -1.240 -2.251 -10.483 1.00 95.38 104 LEU A CA 1
ATOM 851 C C . LEU A 1 104 ? -1.814 -0.936 -9.936 1.00 95.38 104 LEU A C 1
ATOM 853 O O . LEU A 1 104 ? -1.327 -0.421 -8.933 1.00 95.38 104 LEU A O 1
ATOM 857 N N . ILE A 1 105 ? -2.877 -0.418 -10.548 1.00 95.62 105 ILE A N 1
ATOM 858 C CA . ILE A 1 105 ? -3.552 0.800 -10.091 1.00 95.62 105 ILE A CA 1
ATOM 859 C C . ILE A 1 105 ? -4.195 0.575 -8.722 1.00 95.62 105 ILE A C 1
ATOM 861 O O . ILE A 1 105 ? -4.000 1.393 -7.829 1.00 95.62 105 ILE A O 1
ATOM 865 N N . LEU A 1 106 ? -4.893 -0.546 -8.512 1.00 96.31 106 LEU A N 1
ATOM 866 C CA . LEU A 1 106 ? -5.496 -0.866 -7.212 1.00 96.31 106 LEU A CA 1
ATOM 867 C C . LEU A 1 106 ? -4.443 -1.044 -6.113 1.00 96.31 106 LEU A C 1
ATOM 869 O O . LEU A 1 106 ? -4.663 -0.610 -4.984 1.00 96.31 106 LEU A O 1
ATOM 873 N N . TYR A 1 107 ? -3.265 -1.585 -6.438 1.00 96.31 107 TYR A N 1
ATOM 874 C CA . TYR A 1 107 ? -2.131 -1.593 -5.514 1.00 96.31 107 TYR A CA 1
ATOM 875 C C . TYR A 1 107 ? -1.714 -0.171 -5.110 1.00 96.31 107 TYR A C 1
ATOM 877 O O . TYR A 1 107 ? -1.617 0.111 -3.914 1.00 96.31 107 TYR A O 1
ATOM 885 N N . LEU A 1 108 ? -1.525 0.736 -6.073 1.00 95.62 108 LEU A N 1
ATOM 886 C CA . LEU A 1 108 ? -1.136 2.125 -5.801 1.00 95.62 108 LEU A CA 1
ATOM 887 C C . LEU A 1 108 ? -2.217 2.889 -5.020 1.00 95.62 108 LEU A C 1
ATOM 889 O O . LEU A 1 108 ? -1.903 3.542 -4.026 1.00 95.62 108 LEU A O 1
ATOM 893 N N . ILE A 1 109 ? -3.488 2.741 -5.409 1.00 95.44 109 ILE A N 1
ATOM 894 C CA . ILE A 1 109 ? -4.645 3.288 -4.685 1.00 95.44 109 ILE A CA 1
ATOM 895 C C . ILE A 1 109 ? -4.647 2.787 -3.239 1.00 95.44 109 ILE A C 1
ATOM 897 O O . ILE A 1 109 ? -4.835 3.583 -2.322 1.00 95.44 109 ILE A O 1
ATOM 901 N N . SER A 1 110 ? -4.367 1.498 -3.013 1.00 96.12 110 SER A N 1
ATOM 902 C CA . SER A 1 110 ? -4.323 0.939 -1.659 1.00 96.12 110 SER A CA 1
ATOM 903 C C . SER A 1 110 ? -3.241 1.578 -0.785 1.00 96.12 110 SER A C 1
ATOM 905 O O . SER A 1 110 ? -3.474 1.781 0.403 1.00 96.12 110 SER A O 1
ATOM 907 N N . ILE A 1 111 ? -2.087 1.947 -1.355 1.00 95.69 111 ILE A N 1
ATOM 908 C CA . ILE A 1 111 ? -1.023 2.652 -0.622 1.00 95.69 111 ILE A CA 1
ATOM 909 C C . ILE A 1 111 ? -1.481 4.063 -0.255 1.00 95.69 111 ILE A C 1
ATOM 911 O O . ILE A 1 111 ? -1.347 4.462 0.900 1.00 95.69 111 ILE A O 1
ATOM 915 N N . ILE A 1 112 ? -2.031 4.811 -1.219 1.00 94.00 112 ILE A N 1
ATOM 916 C CA . ILE A 1 112 ? -2.488 6.191 -1.001 1.00 94.00 112 ILE A CA 1
ATOM 917 C C . ILE A 1 112 ? -3.580 6.214 0.069 1.00 94.00 112 ILE A C 1
ATOM 919 O O . ILE A 1 112 ? -3.469 6.947 1.048 1.00 94.00 112 ILE A O 1
ATOM 923 N N . TRP A 1 113 ? -4.592 5.358 -0.076 1.00 95.19 113 TRP A N 1
ATOM 924 C CA . TRP A 1 113 ? -5.691 5.240 0.876 1.00 95.19 113 TRP A CA 1
ATOM 925 C C . TRP A 1 113 ? -5.211 4.857 2.284 1.00 95.19 113 TRP A C 1
ATOM 927 O O . TRP A 1 113 ? -5.590 5.515 3.252 1.00 95.19 113 TRP A O 1
ATOM 937 N N . ARG A 1 114 ? -4.311 3.866 2.419 1.00 95.44 114 ARG A N 1
ATOM 938 C CA . ARG A 1 114 ? -3.704 3.535 3.723 1.00 95.44 114 ARG A CA 1
ATOM 939 C C . ARG A 1 114 ? -2.923 4.712 4.305 1.00 95.44 114 ARG A C 1
ATOM 941 O O . ARG A 1 114 ? -2.919 4.881 5.517 1.00 95.44 114 ARG A O 1
ATOM 948 N N . GLY A 1 115 ? -2.271 5.520 3.469 1.00 95.00 115 GLY A N 1
ATOM 949 C CA . GLY A 1 115 ? -1.576 6.735 3.895 1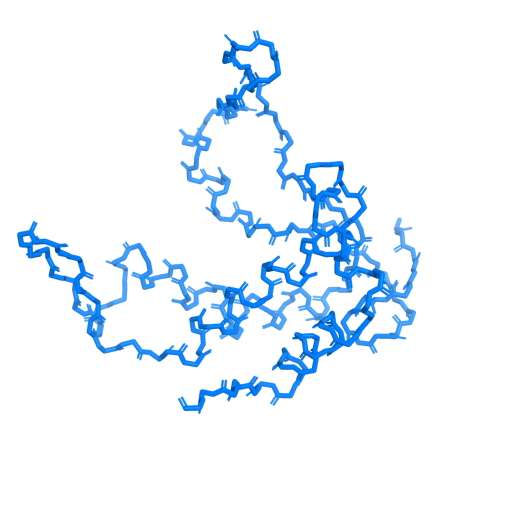.00 95.00 115 GLY A CA 1
ATOM 950 C C . GLY A 1 115 ? -2.533 7.766 4.487 1.00 95.00 115 GLY A C 1
ATOM 951 O O . GLY A 1 115 ? -2.261 8.291 5.562 1.00 95.00 115 GLY A O 1
ATOM 952 N N . ILE A 1 116 ? -3.677 7.983 3.833 1.00 94.00 116 ILE A N 1
ATOM 953 C CA . ILE A 1 116 ? -4.746 8.858 4.333 1.00 94.00 116 ILE A CA 1
ATOM 954 C C . ILE A 1 116 ? -5.305 8.323 5.657 1.00 94.00 116 ILE A C 1
ATOM 956 O O . ILE A 1 116 ? -5.469 9.094 6.591 1.00 94.00 116 ILE A O 1
ATOM 960 N N . GLU A 1 117 ? -5.554 7.018 5.795 1.00 93.75 117 GLU A N 1
ATOM 961 C CA . GLU A 1 117 ? -6.084 6.431 7.041 1.00 93.75 117 GLU A CA 1
ATOM 962 C C . GLU A 1 117 ? -5.050 6.350 8.177 1.00 93.75 117 GLU A C 1
ATOM 964 O O . GLU A 1 117 ? -5.411 6.371 9.356 1.00 93.75 117 GLU A O 1
ATOM 969 N N . SER A 1 118 ? -3.757 6.281 7.856 1.00 94.94 118 SER A N 1
ATOM 970 C CA . SER A 1 118 ? -2.696 6.052 8.838 1.00 94.94 118 SER A CA 1
ATOM 971 C C . SER A 1 118 ? -2.635 7.149 9.897 1.00 94.94 118 SER A C 1
ATOM 973 O O . SER A 1 118 ? -2.747 8.335 9.603 1.00 94.94 118 SER A O 1
ATOM 975 N N . SER A 1 119 ? -2.398 6.758 11.146 1.00 93.69 119 SER A N 1
ATOM 976 C CA . SER A 1 119 ? -2.124 7.684 12.250 1.00 93.69 119 SER A CA 1
ATOM 977 C C . SER A 1 119 ? -0.640 8.062 12.365 1.00 93.69 119 SER A C 1
ATOM 979 O O . SER A 1 119 ? -0.240 8.660 13.358 1.00 93.69 119 SER A O 1
ATOM 981 N N . HIS A 1 120 ? 0.203 7.632 11.423 1.00 95.06 120 HIS A N 1
ATOM 982 C CA . HIS A 1 120 ? 1.643 7.871 11.469 1.00 95.06 120 HIS A CA 1
ATOM 983 C C . HIS A 1 120 ? 1.991 9.264 10.931 1.00 95.06 120 HIS A C 1
ATOM 985 O O . HIS A 1 120 ? 1.589 9.616 9.822 1.00 95.06 120 HIS A O 1
ATOM 991 N N . GLU A 1 121 ? 2.827 10.008 11.659 1.00 92.12 121 GLU A N 1
ATOM 992 C CA . GLU A 1 121 ? 3.137 11.420 11.387 1.00 92.12 121 GLU A CA 1
ATOM 993 C C . GLU A 1 121 ? 3.676 11.702 9.975 1.00 92.12 121 GLU A C 1
ATOM 995 O O . GLU A 1 121 ? 3.346 12.720 9.368 1.00 92.12 121 GLU A O 1
ATOM 1000 N N . VAL A 1 122 ? 4.450 10.768 9.407 1.00 90.81 122 VAL A N 1
ATOM 1001 C CA . VAL A 1 122 ? 4.987 10.872 8.037 1.00 90.81 122 VAL A CA 1
ATOM 1002 C C . VAL A 1 122 ? 3.894 11.071 6.976 1.00 90.81 122 VAL A C 1
ATOM 1004 O O . VAL A 1 122 ? 4.163 11.643 5.920 1.00 90.81 122 VAL A O 1
ATOM 1007 N N . PHE A 1 123 ? 2.659 10.639 7.258 1.00 92.69 123 PHE A N 1
ATOM 1008 C CA . PHE A 1 123 ? 1.513 10.765 6.360 1.00 92.69 123 PHE A CA 1
ATOM 1009 C C . PHE A 1 123 ? 0.555 11.896 6.744 1.00 92.69 123 PHE A C 1
ATOM 1011 O O . PHE A 1 123 ? -0.465 12.057 6.081 1.00 92.69 123 PHE A O 1
ATOM 1018 N N . ASN A 1 124 ? 0.878 12.739 7.734 1.00 90.75 124 ASN A N 1
ATOM 1019 C CA . ASN A 1 124 ? 0.002 13.840 8.159 1.00 90.75 124 ASN A CA 1
ATOM 1020 C C . ASN A 1 124 ? -0.381 14.779 7.007 1.00 90.75 124 ASN A C 1
ATOM 1022 O O . ASN A 1 124 ? -1.494 15.285 6.966 1.00 90.75 124 ASN A O 1
ATOM 1026 N N . LYS A 1 125 ? 0.495 14.964 6.012 1.00 89.56 125 LYS A N 1
ATOM 1027 C CA . LYS A 1 125 ? 0.183 15.779 4.824 1.00 89.56 125 LYS A CA 1
ATOM 1028 C C . LYS A 1 125 ? -0.925 15.195 3.943 1.00 89.56 125 LYS A C 1
ATOM 1030 O O . LYS A 1 125 ? -1.545 15.936 3.193 1.00 89.56 125 LYS A O 1
ATOM 1035 N N . LEU A 1 126 ? -1.181 13.890 4.025 1.00 89.88 126 LEU A N 1
ATOM 1036 C CA . LEU A 1 126 ? -2.287 13.240 3.319 1.00 89.88 126 LEU A CA 1
ATOM 1037 C C . LEU A 1 126 ? -3.627 13.421 4.048 1.00 89.88 126 LEU A C 1
ATOM 1039 O O . LEU A 1 126 ? -4.670 13.168 3.455 1.00 89.88 126 LEU A O 1
ATOM 1043 N N . LYS A 1 127 ? -3.623 13.903 5.298 1.00 83.44 127 LYS A N 1
ATOM 1044 C CA . LYS A 1 127 ? -4.843 14.170 6.076 1.00 83.44 127 LYS A CA 1
ATOM 1045 C C . LYS A 1 127 ? -5.654 15.348 5.552 1.00 83.44 127 LYS A C 1
ATOM 1047 O O . LYS A 1 127 ? -6.823 15.447 5.882 1.00 83.44 127 LYS A O 1
ATOM 1052 N N . PHE A 1 128 ? -5.104 16.168 4.659 1.00 78.88 128 PHE A N 1
ATOM 1053 C CA . PHE A 1 128 ? -5.905 17.122 3.886 1.00 78.88 128 PHE A CA 1
ATOM 1054 C C . PHE A 1 128 ? -7.077 16.431 3.152 1.00 78.88 128 PHE A C 1
ATOM 1056 O O . PHE A 1 128 ? -8.157 16.993 3.023 1.00 78.88 128 PHE A O 1
ATOM 1063 N N . PHE A 1 129 ? -6.920 15.164 2.743 1.00 77.62 129 PHE A N 1
ATOM 1064 C CA . PHE A 1 129 ? -8.019 14.380 2.166 1.00 77.62 129 PHE A CA 1
ATOM 1065 C C . PHE A 1 129 ? -9.070 13.913 3.191 1.00 77.62 129 PHE A C 1
ATOM 1067 O O . PHE A 1 129 ? -10.110 13.404 2.781 1.00 77.62 129 PHE A O 1
ATOM 1074 N N . ASP A 1 130 ? -8.835 14.060 4.499 1.00 69.00 130 ASP A N 1
ATOM 1075 C CA . ASP A 1 130 ? -9.866 13.840 5.523 1.00 69.00 130 ASP A CA 1
ATOM 1076 C C . ASP A 1 130 ? -10.830 15.034 5.631 1.00 69.00 130 ASP A C 1
ATOM 1078 O O . ASP A 1 130 ? -11.983 14.830 6.007 1.00 69.00 130 ASP A O 1
ATOM 1082 N N . GLU A 1 131 ? -10.408 16.246 5.245 1.00 69.62 131 GLU A N 1
ATOM 1083 C CA . GLU A 1 131 ? -11.266 17.447 5.232 1.00 69.62 131 GLU A CA 1
ATOM 1084 C C . GLU A 1 131 ? -12.404 17.327 4.203 1.00 69.62 131 GLU A C 1
ATOM 1086 O O . GLU A 1 131 ? -13.477 17.902 4.380 1.00 69.62 131 GLU A O 1
ATOM 1091 N N . SER A 1 132 ? -12.202 16.514 3.157 1.00 70.31 132 SER A N 1
ATOM 1092 C CA . SER A 1 132 ? -13.238 16.095 2.211 1.00 70.31 132 SER A CA 1
ATOM 1093 C C . SER A 1 132 ? -13.274 14.565 2.109 1.00 70.31 132 SER A C 1
ATOM 1095 O O . SER A 1 132 ? -12.545 13.973 1.303 1.00 70.31 132 SER A O 1
ATOM 1097 N N . PRO A 1 133 ? -14.151 13.880 2.874 1.00 80.56 133 PRO A N 1
ATOM 1098 C CA . PRO A 1 133 ? -14.177 12.418 2.939 1.00 80.56 133 PRO A CA 1
ATOM 1099 C C . PRO A 1 133 ? -14.539 11.757 1.601 1.00 80.56 133 PRO A C 1
ATOM 1101 O O . PRO A 1 133 ? -14.390 10.544 1.463 1.00 80.56 133 PRO A O 1
ATOM 1104 N N . VAL A 1 134 ? -14.976 12.535 0.604 1.00 86.56 134 VAL A N 1
ATOM 1105 C CA . VAL A 1 134 ? -15.301 12.074 -0.750 1.00 86.56 134 VAL A CA 1
ATOM 1106 C C . VAL A 1 134 ? -14.124 11.328 -1.373 1.00 86.56 134 VAL A C 1
ATOM 1108 O O . VAL A 1 134 ? -14.297 10.198 -1.822 1.00 86.56 134 VAL A O 1
ATOM 1111 N N . ALA A 1 135 ? -12.921 11.911 -1.356 1.00 85.88 135 ALA A N 1
ATOM 1112 C CA . ALA A 1 135 ? -11.749 11.292 -1.976 1.00 85.88 135 ALA A CA 1
ATOM 1113 C C . ALA A 1 135 ? -11.366 9.991 -1.259 1.00 85.88 135 ALA A C 1
ATOM 1115 O O . ALA A 1 135 ? -11.174 8.952 -1.888 1.00 85.88 135 ALA A O 1
ATOM 1116 N N . LYS A 1 136 ? -11.319 10.023 0.075 1.00 90.81 136 LYS A N 1
ATOM 1117 C CA . LYS A 1 136 ? -10.989 8.856 0.898 1.00 90.81 136 LYS A CA 1
ATOM 1118 C C . LYS A 1 136 ? -11.975 7.705 0.704 1.00 90.81 136 LYS A C 1
ATOM 1120 O O . LYS A 1 136 ? -11.551 6.568 0.492 1.00 90.81 136 LYS A O 1
ATOM 1125 N N . ASN A 1 137 ? -13.273 8.000 0.749 1.00 92.19 137 ASN A N 1
ATOM 1126 C CA . ASN A 1 137 ? -14.328 7.009 0.565 1.00 92.19 137 ASN A CA 1
ATOM 1127 C C . ASN A 1 137 ? -14.327 6.465 -0.862 1.00 92.19 137 ASN A C 1
ATOM 1129 O O . ASN A 1 137 ? -14.450 5.261 -1.049 1.00 92.19 137 ASN A O 1
ATOM 1133 N N . PHE A 1 138 ? -14.099 7.318 -1.862 1.00 92.44 138 PHE A N 1
ATOM 1134 C CA . PHE A 1 138 ? -13.952 6.882 -3.246 1.00 92.44 138 PHE A CA 1
ATOM 1135 C C . PHE A 1 138 ? -12.803 5.878 -3.407 1.00 92.44 138 PHE A C 1
ATOM 1137 O O . PHE A 1 138 ? -13.009 4.793 -3.949 1.00 92.44 138 PHE A O 1
ATOM 1144 N N . LEU A 1 139 ? -11.613 6.182 -2.874 1.00 93.69 139 LEU A N 1
ATOM 1145 C CA . LEU A 1 139 ? -10.469 5.265 -2.936 1.00 93.69 139 LEU A CA 1
ATOM 1146 C C . LEU A 1 139 ? -10.747 3.951 -2.193 1.00 93.69 139 LEU A C 1
ATOM 1148 O O . LEU A 1 139 ? -10.403 2.878 -2.690 1.0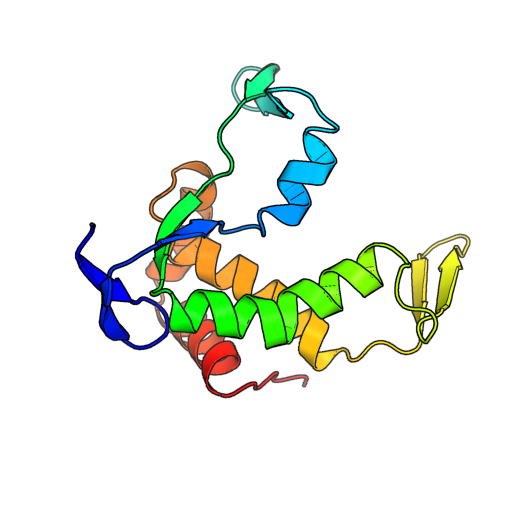0 93.69 139 LEU A O 1
ATOM 1152 N N . LYS A 1 140 ? -11.406 4.018 -1.031 1.00 95.19 140 LYS A N 1
ATOM 1153 C CA . LYS A 1 140 ? -11.835 2.833 -0.280 1.00 95.19 140 LYS A CA 1
ATOM 1154 C C . LYS A 1 140 ? -12.790 1.959 -1.094 1.00 95.19 140 LYS A C 1
ATOM 1156 O O . LYS A 1 140 ? -12.602 0.746 -1.158 1.00 95.19 140 LYS A O 1
ATOM 1161 N N . GLU A 1 141 ? -13.783 2.558 -1.741 1.00 95.06 141 GLU A N 1
ATOM 1162 C CA . GLU A 1 141 ? -14.761 1.839 -2.559 1.00 95.06 141 GLU A CA 1
ATOM 1163 C C . GLU A 1 141 ? -14.145 1.276 -3.846 1.00 95.06 141 GLU A C 1
ATOM 1165 O O . GLU A 1 141 ? -14.513 0.178 -4.264 1.00 95.06 141 GLU A O 1
ATOM 1170 N N . CYS A 1 142 ? -13.147 1.942 -4.436 1.00 95.25 142 CYS A N 1
ATOM 1171 C CA . CYS A 1 142 ? -12.330 1.358 -5.503 1.00 95.25 142 CYS A CA 1
ATOM 1172 C C . CYS A 1 142 ? -11.668 0.047 -5.058 1.00 95.25 142 CYS A C 1
ATOM 1174 O O . CYS A 1 142 ? -11.678 -0.936 -5.799 1.00 95.25 142 CYS A O 1
ATOM 1176 N N . ILE A 1 143 ? -11.118 0.020 -3.841 1.00 95.94 143 ILE A N 1
ATOM 1177 C CA . ILE A 1 143 ? -10.457 -1.162 -3.281 1.00 95.94 143 ILE A CA 1
ATOM 1178 C C . ILE A 1 143 ? -11.477 -2.257 -2.951 1.00 95.94 143 ILE A C 1
ATOM 1180 O O . ILE A 1 143 ? -11.264 -3.403 -3.331 1.00 95.94 143 ILE A O 1
ATOM 1184 N N . LYS A 1 144 ? -12.577 -1.920 -2.262 1.00 95.06 144 LYS A N 1
ATOM 1185 C CA . LYS A 1 144 ? -13.599 -2.894 -1.834 1.00 95.06 144 LYS A CA 1
ATOM 1186 C C . LYS A 1 144 ? -14.301 -3.567 -3.007 1.00 95.06 144 LYS A C 1
ATOM 1188 O O . LYS A 1 144 ? -14.551 -4.766 -2.955 1.00 95.06 144 LYS A O 1
ATOM 1193 N N . ASN A 1 145 ? -14.603 -2.802 -4.052 1.00 94.44 145 ASN A N 1
ATOM 1194 C CA . ASN A 1 145 ? -15.364 -3.285 -5.203 1.00 94.44 145 ASN A CA 1
ATOM 1195 C C . ASN A 1 145 ? -14.466 -3.721 -6.366 1.00 94.44 145 ASN A C 1
ATOM 1197 O O . ASN A 1 145 ? -14.955 -3.908 -7.479 1.00 94.44 145 ASN A O 1
ATOM 1201 N N . ASP A 1 146 ? -13.152 -3.825 -6.137 1.00 93.75 146 ASP A N 1
ATOM 1202 C CA . ASP A 1 146 ? -12.154 -4.133 -7.156 1.00 93.75 146 ASP A CA 1
ATOM 1203 C C . ASP A 1 146 ? -12.385 -3.287 -8.434 1.00 93.75 146 ASP A C 1
ATOM 1205 O O . ASP A 1 146 ? -12.416 -3.813 -9.549 1.00 93.75 146 ASP A O 1
ATOM 1209 N N . ARG A 1 147 ? -12.609 -1.972 -8.297 1.00 92.88 147 ARG A N 1
ATOM 1210 C CA . ARG A 1 147 ? -13.016 -1.067 -9.387 1.00 92.88 147 ARG A CA 1
ATOM 1211 C C . ARG A 1 147 ? -11.998 0.047 -9.591 1.00 92.88 147 ARG A C 1
ATOM 1213 O O . ARG A 1 147 ? -11.656 0.771 -8.665 1.00 92.88 147 ARG A O 1
ATOM 1220 N N . VAL A 1 148 ? -11.583 0.236 -10.841 1.00 88.00 148 VAL A N 1
ATOM 1221 C CA . VAL A 1 148 ? -10.820 1.413 -11.271 1.00 88.00 148 VAL A CA 1
ATOM 1222 C C . VAL A 1 148 ? -11.693 2.190 -12.244 1.00 88.00 148 VAL A C 1
ATOM 1224 O O . VAL A 1 148 ? -12.248 1.596 -13.167 1.00 88.00 148 VAL A O 1
ATOM 1227 N N . VAL A 1 149 ? -11.837 3.495 -12.028 1.00 74.25 149 VAL A N 1
ATOM 1228 C CA . VAL A 1 149 ? -12.452 4.392 -13.009 1.00 74.25 149 VAL A CA 1
ATOM 1229 C C . VAL A 1 149 ? -11.313 4.952 -13.850 1.00 74.25 149 VAL A C 1
ATOM 1231 O O . VAL A 1 149 ? -10.616 5.869 -13.431 1.00 74.25 149 VAL A O 1
ATOM 1234 N N . LEU A 1 150 ? -11.062 4.307 -14.985 1.00 59.56 150 LEU A N 1
ATOM 1235 C CA . LEU A 1 150 ? -10.244 4.868 -16.050 1.00 59.56 150 LEU A CA 1
ATOM 1236 C C . LEU A 1 150 ? -11.233 5.534 -17.004 1.00 59.56 150 LEU A C 1
ATOM 1238 O O . LEU A 1 150 ? -12.032 4.834 -17.623 1.00 59.56 150 LEU A O 1
ATOM 1242 N N . THR A 1 151 ? -11.260 6.865 -16.995 1.00 44.12 151 THR A N 1
ATOM 1243 C CA . THR A 1 151 ? -11.929 7.682 -18.018 1.00 44.12 151 THR A CA 1
ATOM 1244 C C . THR A 1 151 ? -11.150 7.615 -19.315 1.00 44.12 151 THR A C 1
ATOM 1246 O O . THR A 1 151 ? -9.904 7.720 -19.217 1.00 44.12 151 THR A O 1
#